Protein AF-S3YFT9-F1 (afdb_monomer_lite)

Organism: NCBI:txid1073351

InterPro domains:
  IPR010998 Integrase/recombinase, N-terminal [G3DSA:1.10.150.130] (1-80)
  IPR025269 Phage integrase SAM-like domain [PF13102] (6-58)

Foldseek 3Di:
DPLFWPLVLLVVVLVVCVVVVVPLLSVLSVVLSVLVCVVVVHNIDTPVNPDPVVLCCSLVDDDDDDDDDPVSSVQSVQSVVCSVVVDDRDDD

Radius of gyration: 13.09 Å; chains: 1; bounding box: 34×26×27 Å

Structure (mmCIF, N/CA/C/O backbone):
data_AF-S3YFT9-F1
#
_entry.id   AF-S3YFT9-F1
#
loop_
_atom_site.group_PDB
_atom_site.id
_atom_site.type_symbol
_atom_site.label_atom_id
_atom_site.label_alt_id
_atom_site.label_comp_id
_atom_site.label_asym_id
_atom_site.label_entity_id
_atom_site.label_seq_id
_atom_site.pdbx_PDB_ins_code
_atom_site.Cartn_x
_atom_site.Cartn_y
_atom_site.Cartn_z
_atom_site.occupancy
_atom_site.B_iso_or_equiv
_atom_site.auth_seq_id
_atom_site.auth_comp_id
_atom_site.auth_asym_id
_atom_site.auth_atom_id
_atom_site.pdbx_PDB_model_num
ATOM 1 N N . MET A 1 1 ? -16.438 -7.933 -7.028 1.00 50.06 1 MET A N 1
ATOM 2 C CA . MET A 1 1 ? -15.365 -6.956 -6.724 1.00 50.06 1 MET A CA 1
ATOM 3 C C . MET A 1 1 ? -14.119 -7.350 -7.497 1.00 50.06 1 MET A C 1
ATOM 5 O O . MET A 1 1 ? -13.672 -8.482 -7.347 1.00 50.06 1 MET A O 1
ATOM 9 N N . ASN A 1 2 ? -13.590 -6.455 -8.333 1.00 49.41 2 ASN A N 1
ATOM 10 C CA . ASN A 1 2 ? -12.401 -6.722 -9.145 1.00 49.41 2 ASN A CA 1
ATOM 11 C C . ASN A 1 2 ? -11.148 -6.658 -8.264 1.00 49.41 2 ASN A C 1
ATOM 13 O O . ASN A 1 2 ? -10.491 -5.625 -8.167 1.00 49.41 2 ASN A O 1
ATOM 17 N N . LYS A 1 3 ? -10.828 -7.785 -7.616 1.00 53.97 3 LYS A N 1
ATOM 18 C CA . LYS A 1 3 ? -9.599 -8.010 -6.829 1.00 53.97 3 LYS A CA 1
ATOM 19 C C . LYS A 1 3 ? -8.313 -7.910 -7.666 1.00 53.97 3 LYS A C 1
ATOM 21 O O . LYS A 1 3 ? -7.238 -8.175 -7.157 1.00 53.97 3 LYS A O 1
ATOM 26 N N . THR A 1 4 ? -8.423 -7.550 -8.939 1.00 65.44 4 THR A N 1
ATOM 27 C CA . THR A 1 4 ? -7.318 -7.370 -9.878 1.00 65.44 4 THR A CA 1
ATOM 28 C C . THR A 1 4 ? -6.681 -5.985 -9.767 1.00 65.44 4 THR A C 1
ATOM 30 O O . THR A 1 4 ? -5.531 -5.823 -10.159 1.00 65.44 4 THR A O 1
ATOM 33 N N . ASN A 1 5 ? -7.380 -4.992 -9.196 1.00 83.19 5 ASN A N 1
ATOM 34 C CA . ASN A 1 5 ? -6.891 -3.617 -9.078 1.00 83.19 5 ASN A CA 1
ATOM 35 C C . ASN A 1 5 ? -6.413 -3.300 -7.649 1.00 83.19 5 ASN A C 1
ATOM 37 O O . ASN A 1 5 ? -7.221 -3.189 -6.722 1.00 83.19 5 ASN A O 1
ATOM 41 N N . LEU A 1 6 ? -5.101 -3.120 -7.481 1.00 82.56 6 LEU A N 1
AT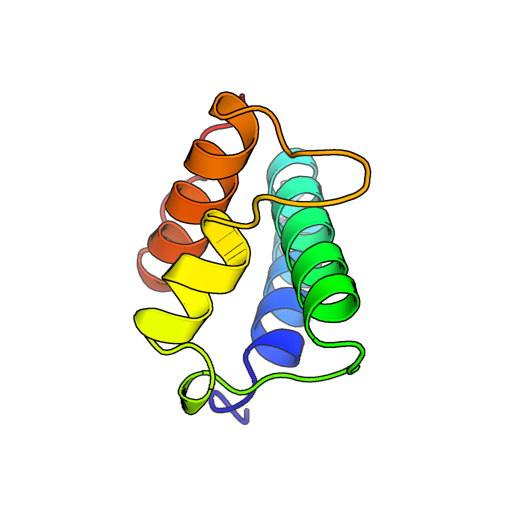OM 42 C CA . LEU A 1 6 ? -4.476 -2.817 -6.195 1.00 82.56 6 LEU A CA 1
ATOM 43 C C . LEU A 1 6 ? -4.888 -1.432 -5.683 1.00 82.56 6 LEU A C 1
ATOM 45 O O . LEU A 1 6 ? -5.182 -1.284 -4.500 1.00 82.56 6 LEU A O 1
ATOM 49 N N . SER A 1 7 ? -4.969 -0.419 -6.551 1.00 85.06 7 SER A N 1
ATOM 50 C CA . SER A 1 7 ? -5.354 0.936 -6.127 1.00 85.06 7 SER A CA 1
ATOM 51 C C . SER A 1 7 ? -6.766 0.989 -5.539 1.00 85.06 7 SER A C 1
ATOM 53 O O . SER A 1 7 ? -6.979 1.613 -4.499 1.00 85.06 7 SER A O 1
ATOM 55 N N . ALA A 1 8 ? -7.721 0.308 -6.175 1.00 86.38 8 ALA A N 1
ATOM 56 C CA . ALA A 1 8 ? -9.095 0.198 -5.700 1.00 86.38 8 ALA A CA 1
ATOM 57 C C . ALA A 1 8 ? -9.177 -0.618 -4.405 1.00 86.38 8 ALA A C 1
ATOM 59 O O . ALA A 1 8 ? -9.876 -0.215 -3.475 1.00 86.38 8 ALA A O 1
ATOM 60 N N . TYR A 1 9 ? -8.424 -1.720 -4.319 1.00 84.31 9 TYR A N 1
ATOM 61 C CA . TYR A 1 9 ? -8.315 -2.506 -3.094 1.00 84.31 9 TYR A CA 1
ATOM 62 C C . TYR A 1 9 ? -7.809 -1.643 -1.928 1.00 84.31 9 TYR A C 1
ATOM 64 O O . TYR A 1 9 ? -8.467 -1.565 -0.896 1.00 84.31 9 TYR A O 1
ATOM 72 N N . MET A 1 10 ? -6.697 -0.922 -2.108 1.00 85.62 10 MET A N 1
ATOM 73 C CA . MET A 1 10 ? -6.123 -0.076 -1.057 1.00 85.62 10 MET A CA 1
ATOM 74 C C . MET A 1 10 ? -7.057 1.065 -0.648 1.00 85.62 10 MET A C 1
ATOM 76 O O . MET A 1 10 ? -7.176 1.349 0.540 1.00 85.62 10 MET A O 1
ATOM 80 N N . ALA A 1 11 ? -7.737 1.709 -1.603 1.00 89.00 11 ALA A N 1
ATOM 81 C CA . ALA A 1 11 ? -8.705 2.763 -1.303 1.00 89.00 11 ALA A CA 1
ATOM 82 C C . ALA A 1 11 ? -9.882 2.235 -0.466 1.00 89.00 11 ALA A C 1
ATOM 84 O O . ALA A 1 11 ? -10.289 2.875 0.502 1.00 89.00 11 ALA A O 1
ATOM 85 N N . MET A 1 12 ? -10.387 1.044 -0.798 1.00 89.19 12 MET A N 1
ATOM 86 C CA . MET A 1 1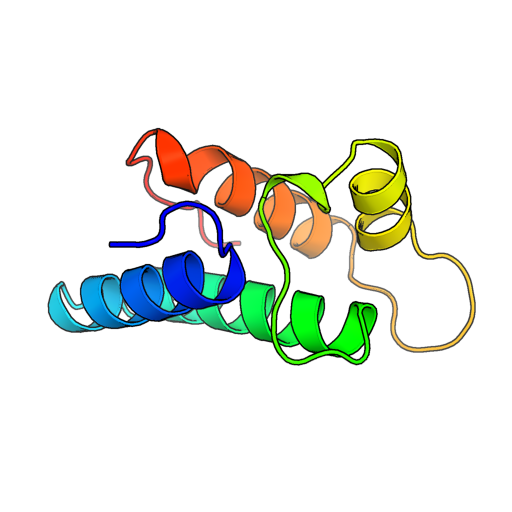2 ? -11.426 0.371 -0.019 1.00 89.19 12 MET A CA 1
ATOM 87 C C . MET A 1 12 ? -10.935 0.033 1.392 1.00 89.19 12 MET A C 1
ATOM 89 O O . MET A 1 12 ? -11.625 0.345 2.359 1.00 89.19 12 MET A O 1
ATOM 93 N N . THR A 1 13 ? -9.729 -0.529 1.530 1.00 85.00 13 THR A N 1
ATOM 94 C CA . THR A 1 13 ? -9.137 -0.824 2.842 1.00 85.00 13 THR A CA 1
ATOM 95 C C . THR A 1 13 ? -8.975 0.441 3.682 1.00 85.00 13 THR A C 1
ATOM 97 O O . THR A 1 13 ? -9.296 0.426 4.863 1.00 85.00 13 THR A O 1
ATOM 100 N N . VAL A 1 14 ? -8.550 1.566 3.095 1.00 88.12 14 VAL A N 1
ATOM 101 C CA . VAL A 1 14 ? -8.485 2.854 3.809 1.00 88.12 14 VAL A CA 1
ATOM 102 C C . VAL A 1 14 ? -9.859 3.269 4.331 1.00 88.12 14 VAL A C 1
ATOM 104 O O . VAL A 1 14 ? -9.959 3.692 5.481 1.00 88.12 14 VAL A O 1
ATOM 107 N N . SER A 1 15 ? -10.908 3.164 3.512 1.00 90.25 15 SER A N 1
ATOM 108 C CA . SER A 1 15 ? -12.274 3.493 3.933 1.00 90.25 15 SER A CA 1
ATOM 109 C C . SER A 1 15 ? -12.743 2.600 5.081 1.00 90.25 15 SER A C 1
ATOM 111 O O . SER A 1 15 ? -13.227 3.121 6.082 1.00 90.25 15 SER A O 1
ATOM 113 N N . GLN A 1 16 ? -12.509 1.289 4.987 1.00 87.12 16 GLN A N 1
ATOM 114 C CA . GLN A 1 16 ? -12.850 0.336 6.044 1.00 87.12 16 GLN A CA 1
ATOM 115 C C . GLN A 1 16 ? -12.104 0.645 7.353 1.00 87.12 16 GLN A C 1
ATOM 117 O O . GLN A 1 16 ? -12.700 0.696 8.421 1.00 87.12 16 GLN A O 1
ATOM 122 N N . LEU A 1 17 ? -10.806 0.940 7.282 1.00 86.38 17 LEU A N 1
ATOM 123 C CA . LEU A 1 17 ? -10.010 1.291 8.461 1.00 86.38 17 LEU A CA 1
ATOM 124 C C . LEU A 1 17 ? -10.485 2.585 9.133 1.00 86.38 17 LEU A C 1
ATOM 126 O O . LEU A 1 17 ? -10.393 2.713 10.352 1.00 86.38 17 LEU A O 1
ATOM 130 N N . LYS A 1 18 ? -10.984 3.555 8.359 1.00 89.19 18 LYS A N 1
ATOM 131 C CA . LYS A 1 18 ? -11.588 4.774 8.917 1.00 89.19 18 LYS A CA 1
ATOM 132 C C . LYS A 1 18 ? -12.902 4.470 9.632 1.00 89.19 18 LYS A C 1
ATOM 134 O O . LYS A 1 18 ? -13.140 5.034 10.696 1.00 89.19 18 LYS A O 1
ATOM 139 N N . GLU A 1 19 ? -13.721 3.586 9.068 1.00 92.69 19 GLU A N 1
ATOM 140 C CA . GLU A 1 19 ? -14.974 3.127 9.678 1.00 92.69 19 GLU A CA 1
ATOM 141 C C . GLU A 1 19 ? -14.716 2.393 11.001 1.00 92.69 19 GLU A C 1
ATOM 143 O O . GLU A 1 19 ? -15.345 2.698 12.011 1.00 92.69 19 GLU A O 1
ATOM 148 N N . GLU A 1 20 ? -13.689 1.542 11.039 1.00 89.31 20 GLU A N 1
ATOM 149 C CA . GLU A 1 20 ? -13.198 0.862 12.247 1.00 89.31 20 GLU A CA 1
ATOM 150 C C . GLU A 1 20 ? -12.505 1.808 13.258 1.00 89.31 20 GLU A C 1
ATOM 152 O O . GLU A 1 20 ? -11.961 1.344 14.257 1.00 89.31 20 GLU A O 1
ATOM 157 N N . GLN A 1 21 ? -12.481 3.128 13.020 1.00 89.44 21 GLN A N 1
ATOM 158 C CA . GLN A 1 21 ? -11.777 4.133 13.839 1.00 89.44 21 GLN A CA 1
ATOM 159 C C . GLN A 1 21 ? -10.254 3.912 13.947 1.00 89.44 21 GLN A C 1
ATOM 161 O O . GLN A 1 21 ? -9.572 4.496 14.792 1.00 89.44 21 GLN A O 1
ATOM 166 N N . ARG A 1 22 ? -9.663 3.136 13.034 1.00 83.38 22 ARG A N 1
ATOM 167 C CA . ARG A 1 22 ? -8.222 2.844 12.961 1.00 83.38 22 ARG A CA 1
ATOM 168 C C . ARG A 1 22 ? -7.494 3.890 12.119 1.00 83.38 22 ARG A C 1
ATOM 170 O O . ARG A 1 22 ? -6.786 3.581 11.158 1.00 83.38 22 ARG A O 1
ATOM 177 N N . MET A 1 23 ? -7.655 5.159 12.494 1.00 81.06 23 MET A N 1
ATOM 178 C CA . MET A 1 23 ? -7.207 6.317 11.706 1.00 81.06 23 MET A CA 1
ATOM 179 C C . MET A 1 23 ? -5.696 6.333 11.431 1.00 81.06 23 MET A C 1
ATOM 181 O O . MET A 1 23 ? -5.281 6.715 10.337 1.00 81.06 23 MET A O 1
ATOM 185 N N . GLY A 1 24 ? -4.869 5.877 12.381 1.00 80.44 24 GLY A N 1
ATOM 186 C CA . GLY A 1 24 ? -3.416 5.768 12.186 1.00 80.44 24 GLY A CA 1
ATOM 187 C C . GLY A 1 24 ? -3.063 4.792 11.063 1.00 80.44 24 GLY A C 1
A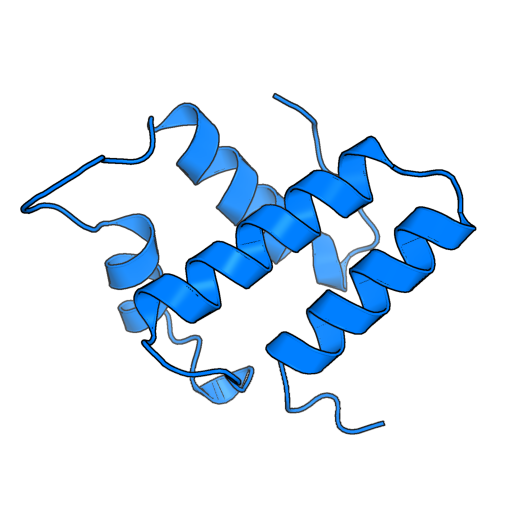TOM 188 O O . GLY A 1 24 ? -2.336 5.131 10.130 1.00 80.44 24 GLY A O 1
ATOM 189 N N . THR A 1 25 ? -3.667 3.608 11.099 1.00 76.00 25 THR A N 1
ATOM 190 C CA . THR A 1 25 ? -3.525 2.566 10.078 1.00 76.00 25 THR A CA 1
ATOM 191 C C . THR A 1 25 ? -4.050 3.034 8.719 1.00 76.00 25 THR A C 1
ATOM 193 O O . THR A 1 25 ? -3.351 2.913 7.710 1.00 76.00 25 THR A O 1
ATOM 196 N N . ALA A 1 26 ? -5.231 3.661 8.691 1.00 83.38 26 ALA A N 1
ATOM 197 C CA . ALA A 1 26 ? -5.808 4.232 7.475 1.00 83.38 26 ALA A CA 1
ATOM 198 C C . ALA A 1 26 ? -4.883 5.278 6.831 1.00 83.38 26 ALA A C 1
ATOM 200 O O . ALA A 1 26 ? -4.696 5.285 5.613 1.00 83.38 26 ALA A O 1
ATOM 201 N N . HIS A 1 27 ? -4.269 6.143 7.643 1.00 82.06 27 HIS A N 1
ATOM 202 C CA . HIS A 1 27 ? -3.356 7.177 7.165 1.00 82.06 27 HIS A CA 1
ATOM 203 C C . HIS A 1 27 ? -2.115 6.579 6.490 1.00 82.06 27 HIS A C 1
ATOM 205 O O . HIS A 1 27 ? -1.710 7.034 5.419 1.00 82.06 27 HIS A O 1
ATOM 211 N N . VAL A 1 28 ? -1.531 5.529 7.072 1.00 80.06 28 VAL A N 1
ATOM 212 C CA . VAL A 1 28 ? -0.349 4.873 6.495 1.00 80.06 28 VAL A CA 1
ATOM 213 C C . VAL A 1 28 ? -0.679 4.193 5.163 1.00 80.06 28 VAL A C 1
ATOM 215 O O . VAL A 1 28 ? 0.096 4.292 4.206 1.00 80.06 28 VAL A O 1
ATOM 218 N N . TYR A 1 29 ? -1.846 3.556 5.063 1.00 80.25 29 TYR A N 1
ATOM 219 C CA . TYR A 1 29 ? -2.307 2.929 3.821 1.00 80.25 29 TYR A CA 1
ATOM 220 C C . TYR A 1 29 ? -2.582 3.973 2.734 1.00 80.25 29 TYR A C 1
ATOM 222 O O . TYR A 1 29 ? -2.152 3.801 1.593 1.00 80.25 29 TYR A O 1
ATOM 230 N N . GLN A 1 30 ? -3.209 5.097 3.093 1.00 86.81 30 GLN A N 1
ATOM 231 C CA . GLN A 1 30 ? -3.438 6.212 2.175 1.00 86.81 30 GLN A CA 1
ATOM 232 C C . GLN A 1 30 ? -2.122 6.827 1.684 1.00 86.81 30 GLN A C 1
ATOM 234 O O . GLN A 1 30 ? -1.975 7.084 0.491 1.00 86.81 30 GLN A O 1
ATOM 239 N N . SER A 1 31 ? -1.152 7.039 2.580 1.00 84.19 31 SER A N 1
ATOM 240 C CA . SER A 1 31 ? 0.170 7.561 2.217 1.00 84.19 31 SER A CA 1
ATOM 241 C C . SER A 1 31 ? 0.900 6.622 1.253 1.00 84.19 31 SER A C 1
ATOM 243 O O . SER A 1 31 ? 1.483 7.079 0.270 1.00 84.19 31 SER A O 1
ATOM 245 N N . THR A 1 32 ? 0.805 5.311 1.489 1.00 82.69 32 THR A N 1
ATOM 246 C CA . THR A 1 32 ? 1.378 4.299 0.593 1.00 82.69 32 THR A CA 1
ATOM 247 C C . THR A 1 32 ? 0.711 4.335 -0.781 1.00 82.69 32 THR A C 1
ATOM 249 O O . THR A 1 32 ? 1.411 4.392 -1.788 1.00 82.69 32 THR A O 1
ATOM 252 N N . LEU A 1 33 ? -0.625 4.385 -0.838 1.00 85.50 33 LEU A N 1
ATOM 253 C CA . LEU A 1 33 ? -1.373 4.475 -2.094 1.00 85.50 33 LEU A CA 1
ATOM 254 C C . LEU A 1 33 ? -1.013 5.733 -2.895 1.00 85.50 33 LEU A C 1
ATOM 256 O O . LEU A 1 33 ? -0.783 5.641 -4.098 1.00 85.50 3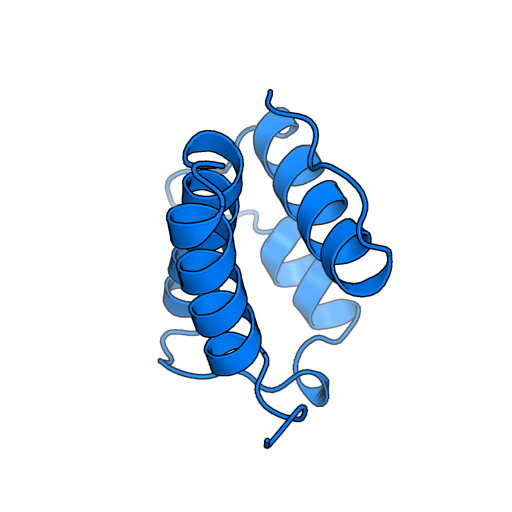3 LEU A O 1
ATOM 260 N N . ASN A 1 34 ? -0.940 6.894 -2.242 1.00 85.50 34 ASN A N 1
ATOM 261 C CA . ASN A 1 34 ? -0.562 8.144 -2.905 1.00 85.50 34 ASN A CA 1
ATOM 262 C C . ASN A 1 34 ? 0.833 8.029 -3.518 1.00 85.50 34 ASN A C 1
ATOM 264 O O . ASN A 1 34 ? 1.031 8.367 -4.676 1.00 85.50 34 ASN A O 1
ATOM 268 N N . ARG A 1 35 ? 1.773 7.438 -2.782 1.00 82.56 35 ARG A N 1
ATOM 269 C CA . ARG A 1 35 ? 3.139 7.279 -3.265 1.00 82.56 35 ARG A CA 1
ATOM 270 C C . ARG A 1 35 ? 3.269 6.311 -4.437 1.00 82.56 35 ARG A C 1
ATOM 272 O O . ARG A 1 35 ? 4.118 6.513 -5.296 1.00 82.56 35 ARG A O 1
ATOM 279 N N . ILE A 1 36 ? 2.450 5.263 -4.468 1.00 82.25 36 ILE A N 1
ATOM 280 C CA . ILE A 1 36 ? 2.364 4.358 -5.620 1.00 82.25 36 ILE A CA 1
ATOM 281 C C . ILE A 1 36 ? 1.861 5.124 -6.850 1.00 82.25 36 ILE A C 1
ATOM 283 O O . ILE A 1 36 ? 2.435 4.970 -7.923 1.00 82.25 36 ILE A O 1
ATOM 287 N N . LYS A 1 37 ? 0.838 5.976 -6.693 1.00 83.62 37 LYS A N 1
ATOM 288 C CA . LYS A 1 37 ? 0.328 6.822 -7.786 1.00 83.62 37 LYS A CA 1
ATOM 289 C C . LYS A 1 37 ? 1.380 7.811 -8.284 1.00 83.62 37 LYS A C 1
ATOM 291 O O . LYS A 1 37 ? 1.566 7.916 -9.490 1.00 83.62 37 LYS A O 1
ATOM 296 N N . ASP A 1 38 ? 2.094 8.464 -7.367 1.00 84.00 38 ASP A N 1
ATOM 297 C CA . ASP A 1 38 ? 3.180 9.393 -7.702 1.00 84.00 38 ASP A CA 1
ATOM 298 C C . ASP A 1 38 ? 4.312 8.682 -8.458 1.00 84.00 38 ASP A C 1
ATOM 300 O O . ASP A 1 38 ? 4.857 9.222 -9.411 1.00 84.00 38 ASP A O 1
ATOM 304 N N . PHE A 1 39 ? 4.662 7.457 -8.048 1.00 81.75 39 PHE A N 1
ATOM 305 C CA . PHE A 1 39 ? 5.732 6.678 -8.677 1.00 81.75 39 PHE A CA 1
ATOM 306 C C . PHE A 1 39 ? 5.361 6.152 -10.067 1.00 81.75 39 PHE A C 1
ATOM 308 O O . PHE A 1 39 ? 6.221 6.077 -10.937 1.00 81.75 39 PHE A O 1
ATOM 315 N N . MET A 1 40 ? 4.103 5.760 -10.266 1.00 80.94 40 MET A N 1
ATOM 316 C CA . MET A 1 40 ? 3.631 5.240 -11.550 1.00 80.94 40 MET A CA 1
ATOM 317 C C . MET A 1 40 ? 3.233 6.338 -12.539 1.00 80.94 40 MET A C 1
ATOM 319 O O . MET A 1 40 ? 2.946 6.021 -13.688 1.00 80.94 40 MET A O 1
ATOM 323 N N . GLU A 1 41 ? 3.107 7.587 -12.076 1.00 78.44 41 GLU A N 1
ATOM 324 C CA . GLU A 1 41 ? 2.457 8.685 -12.809 1.00 78.44 41 GLU A CA 1
ATOM 325 C C . GLU A 1 41 ? 1.044 8.314 -13.317 1.00 78.44 41 GLU A C 1
ATOM 327 O O . GLU A 1 41 ? 0.511 8.908 -14.254 1.00 78.44 41 GLU A O 1
ATOM 332 N N . GLN A 1 42 ? 0.407 7.322 -12.683 1.00 74.25 42 GLN A N 1
ATOM 333 C CA . GLN A 1 42 ? -0.856 6.737 -13.122 1.00 74.25 42 GLN A CA 1
ATOM 334 C C . GLN A 1 42 ? -1.809 6.532 -11.941 1.00 74.25 42 GLN A C 1
ATOM 336 O O . GLN A 1 42 ? -1.413 6.246 -10.810 1.00 74.25 42 GLN A O 1
ATOM 341 N N . ASN A 1 43 ? -3.110 6.653 -12.206 1.00 72.75 43 ASN A N 1
ATOM 342 C CA . ASN A 1 43 ? -4.133 6.630 -11.157 1.00 72.75 43 ASN A CA 1
ATOM 343 C C . ASN A 1 43 ? -4.496 5.223 -10.656 1.00 72.75 43 ASN A C 1
ATOM 345 O O . ASN A 1 43 ? -5.149 5.099 -9.614 1.00 72.75 43 ASN A O 1
ATOM 349 N N . SER A 1 44 ? -4.097 4.178 -11.384 1.00 78.06 44 SER A N 1
ATOM 350 C CA . SER A 1 44 ? -4.485 2.797 -11.107 1.00 78.06 44 SER A CA 1
ATOM 351 C C . SER A 1 44 ? -3.377 1.806 -11.435 1.00 78.06 44 SER A C 1
ATOM 353 O O . SER A 1 44 ? -2.864 1.827 -12.545 1.00 78.06 44 SER A O 1
ATOM 355 N N . ILE A 1 45 ? -3.073 0.892 -10.518 1.00 81.94 45 ILE A N 1
ATOM 356 C CA . ILE A 1 45 ? -2.170 -0.244 -10.746 1.00 81.94 45 ILE A CA 1
ATOM 357 C C . ILE A 1 45 ? -2.885 -1.551 -10.379 1.00 81.94 45 ILE A C 1
ATOM 359 O O . ILE A 1 45 ? -3.681 -1.597 -9.431 1.00 81.94 45 ILE A O 1
ATOM 363 N N . SER A 1 46 ? -2.635 -2.603 -11.147 1.00 83.50 46 SER A N 1
ATOM 364 C CA . SER A 1 46 ? -3.082 -3.969 -10.879 1.00 83.50 46 SER A CA 1
ATOM 365 C C . SER A 1 46 ? -2.096 -4.727 -9.986 1.00 83.50 46 SER A C 1
ATOM 367 O O . SER A 1 46 ? -0.945 -4.332 -9.824 1.00 83.50 46 SER A O 1
ATOM 369 N N . PHE A 1 47 ? -2.531 -5.833 -9.384 1.00 80.81 47 PHE A N 1
ATOM 370 C CA . PHE A 1 47 ? -1.620 -6.678 -8.599 1.00 80.81 47 PHE A CA 1
ATOM 371 C C . PHE A 1 47 ? -0.534 -7.343 -9.460 1.00 80.81 47 PHE A C 1
ATOM 373 O O . PHE A 1 47 ? 0.566 -7.574 -8.972 1.00 80.81 47 PHE A O 1
ATOM 380 N N . GLU A 1 48 ? -0.824 -7.620 -10.732 1.00 81.00 48 GLU A N 1
ATOM 381 C CA . GLU A 1 48 ? 0.108 -8.263 -11.670 1.00 81.00 48 GLU A CA 1
ATOM 382 C C . GLU A 1 48 ? 1.276 -7.342 -12.053 1.00 81.00 48 GLU A C 1
ATOM 384 O O . GLU A 1 48 ? 2.399 -7.802 -12.251 1.00 81.00 48 GLU A O 1
ATOM 389 N N . GLU A 1 49 ? 1.036 -6.029 -12.088 1.00 79.81 49 GLU A N 1
ATOM 390 C CA . GLU A 1 49 ? 2.067 -5.017 -12.345 1.00 79.81 49 GLU A CA 1
ATOM 391 C C . GLU A 1 49 ? 3.060 -4.867 -11.178 1.00 79.81 49 GLU A C 1
ATOM 393 O O . GLU A 1 49 ? 4.192 -4.414 -11.374 1.00 79.81 49 GLU A O 1
ATOM 398 N N . VAL A 1 50 ? 2.688 -5.298 -9.965 1.00 80.69 50 VAL A N 1
ATOM 399 C CA . VAL A 1 50 ? 3.563 -5.292 -8.781 1.00 80.69 50 VAL A CA 1
ATOM 400 C C . VAL A 1 50 ? 4.507 -6.495 -8.816 1.00 80.69 50 VAL A C 1
ATOM 402 O O . VAL A 1 50 ? 4.403 -7.454 -8.053 1.00 80.69 50 VAL A O 1
ATOM 405 N N . THR A 1 51 ? 5.469 -6.440 -9.731 1.00 81.25 51 THR A N 1
ATOM 406 C CA . THR A 1 51 ? 6.522 -7.455 -9.868 1.00 81.25 51 THR A CA 1
ATOM 407 C C . THR A 1 51 ? 7.661 -7.233 -8.858 1.00 81.25 51 THR A C 1
ATOM 409 O O . THR A 1 51 ? 7.841 -6.123 -8.352 1.00 81.25 51 THR A O 1
ATOM 412 N N . PRO A 1 52 ? 8.519 -8.235 -8.582 1.00 79.50 52 PRO A N 1
ATOM 413 C CA . PRO A 1 52 ? 9.710 -8.039 -7.748 1.00 79.50 52 PRO A CA 1
ATOM 414 C C . PRO A 1 52 ? 10.659 -6.947 -8.266 1.00 79.50 52 PRO A C 1
ATOM 416 O O . PRO A 1 52 ? 11.268 -6.223 -7.478 1.00 79.50 52 PRO A O 1
ATOM 419 N N . VAL A 1 53 ? 10.772 -6.800 -9.592 1.00 79.81 53 VAL A N 1
ATOM 420 C CA . VAL A 1 53 ? 11.571 -5.740 -10.229 1.00 79.81 53 VAL A CA 1
ATOM 421 C C . VAL A 1 53 ? 10.946 -4.374 -9.962 1.00 79.81 53 VAL A C 1
ATOM 423 O O . VAL A 1 53 ? 11.648 -3.451 -9.549 1.00 79.81 53 VAL A O 1
ATOM 426 N N . TRP A 1 54 ? 9.627 -4.268 -10.124 1.00 83.75 54 TRP A N 1
ATOM 427 C CA . TRP A 1 54 ? 8.878 -3.061 -9.798 1.00 83.75 54 TRP A CA 1
ATOM 428 C C . TRP A 1 54 ? 9.029 -2.685 -8.321 1.00 83.75 54 TRP A C 1
ATOM 430 O O . TRP A 1 54 ? 9.375 -1.550 -8.009 1.00 83.75 54 TRP A O 1
ATOM 440 N N . LEU A 1 55 ? 8.881 -3.653 -7.409 1.00 79.56 55 LEU A N 1
ATOM 441 C CA . LEU A 1 55 ? 9.081 -3.458 -5.971 1.00 79.56 55 LEU A CA 1
ATOM 442 C C . LEU A 1 55 ? 10.494 -2.961 -5.671 1.00 79.56 55 LEU A C 1
ATOM 444 O O . LEU A 1 55 ? 10.670 -2.038 -4.880 1.00 79.56 55 LEU A O 1
ATOM 448 N N . LYS A 1 56 ? 11.511 -3.525 -6.329 1.00 78.94 56 LYS A N 1
ATOM 449 C CA . LYS A 1 56 ? 12.896 -3.075 -6.182 1.00 78.94 56 LYS A CA 1
ATOM 450 C C . LYS A 1 56 ? 13.094 -1.649 -6.694 1.00 78.94 56 LYS A C 1
ATOM 452 O O . LYS A 1 56 ? 13.855 -0.918 -6.076 1.00 78.94 56 LYS A O 1
ATOM 457 N N . ALA A 1 57 ? 12.419 -1.232 -7.763 1.00 81.94 57 ALA A N 1
ATOM 458 C CA . ALA A 1 57 ? 12.476 0.147 -8.251 1.00 81.94 57 ALA A CA 1
ATOM 459 C C . ALA A 1 57 ? 11.738 1.116 -7.307 1.00 81.94 57 ALA A C 1
ATOM 461 O O . ALA A 1 57 ? 12.317 2.107 -6.860 1.00 81.94 57 ALA A O 1
ATOM 462 N N . PHE A 1 58 ? 10.510 0.768 -6.917 1.00 79.81 58 PHE A N 1
ATOM 463 C CA . PHE A 1 58 ? 9.666 1.526 -5.993 1.00 79.81 58 PHE A CA 1
ATOM 464 C C . PHE A 1 58 ? 10.337 1.727 -4.627 1.00 79.81 58 PHE A C 1
ATOM 466 O O . PHE A 1 58 ? 10.349 2.824 -4.067 1.00 79.81 58 PHE A O 1
ATOM 473 N N . LEU A 1 59 ? 10.954 0.671 -4.090 1.00 73.56 59 LEU A N 1
ATOM 474 C CA . LEU A 1 59 ? 11.679 0.726 -2.826 1.00 73.56 59 LEU A CA 1
ATOM 475 C C . LEU A 1 59 ? 13.089 1.249 -2.972 1.00 73.56 59 LEU A C 1
ATOM 477 O O . LEU A 1 59 ? 13.565 1.894 -2.053 1.00 73.56 59 LEU A O 1
ATOM 481 N N . GLY A 1 60 ? 13.779 0.936 -4.059 1.00 65.81 60 GLY A N 1
ATOM 482 C CA . GLY A 1 60 ? 15.218 1.125 -4.214 1.00 65.81 60 GLY A CA 1
ATOM 483 C C . GLY A 1 60 ? 15.620 2.430 -4.881 1.00 65.81 60 GLY A C 1
ATOM 484 O O . GLY A 1 60 ? 16.818 2.656 -5.000 1.00 65.81 60 GLY A O 1
ATOM 485 N N . GLY A 1 61 ? 14.667 3.286 -5.274 1.00 55.47 61 GLY A N 1
ATOM 486 C CA . GLY A 1 61 ? 14.931 4.567 -5.933 1.00 55.47 61 GLY A CA 1
ATOM 487 C C . GLY A 1 61 ? 16.117 5.327 -5.328 1.00 55.47 61 GLY A C 1
ATOM 488 O O . GLY A 1 61 ? 16.027 5.875 -4.225 1.00 55.47 61 GLY A O 1
ATOM 489 N N . SER A 1 62 ? 17.222 5.326 -6.070 1.00 50.72 62 SER A N 1
ATOM 490 C CA . SER A 1 62 ? 18.326 6.272 -5.984 1.00 50.72 62 SER A CA 1
ATOM 491 C C . SER A 1 62 ? 18.350 6.998 -7.318 1.00 50.72 62 SER A C 1
ATOM 493 O O . SER A 1 62 ? 18.789 6.424 -8.308 1.00 50.72 62 SER A O 1
ATOM 495 N N . SER A 1 63 ? 17.822 8.220 -7.346 1.00 49.72 63 SER A N 1
ATOM 496 C CA . SER A 1 63 ? 18.503 9.419 -7.855 1.00 49.72 63 SER A CA 1
ATOM 497 C C . SER A 1 63 ? 17.474 10.535 -8.073 1.00 49.72 63 SER A C 1
ATOM 499 O O . SER A 1 63 ? 16.526 10.361 -8.829 1.00 49.72 63 SER A O 1
ATOM 501 N N . GLY A 1 64 ? 17.679 11.675 -7.404 1.00 43.66 64 GLY A N 1
ATOM 502 C CA . GLY A 1 64 ? 17.031 12.948 -7.742 1.00 43.66 64 GLY A CA 1
ATOM 503 C C . GLY A 1 64 ? 15.722 13.283 -7.016 1.00 43.66 64 GLY A C 1
ATOM 504 O O . GLY A 1 64 ? 14.660 13.241 -7.616 1.00 43.66 64 GLY A O 1
ATOM 505 N N . GLY A 1 65 ? 15.806 13.714 -5.752 1.00 42.41 65 GLY A N 1
ATOM 506 C CA . GLY A 1 65 ? 14.731 14.459 -5.073 1.00 42.41 65 GLY A CA 1
ATOM 507 C C . GLY A 1 65 ? 13.963 13.678 -3.999 1.00 42.41 65 GLY A C 1
ATOM 508 O O . GLY A 1 65 ? 13.164 12.801 -4.293 1.00 42.41 65 GLY A O 1
ATOM 509 N N . ASN A 1 66 ? 14.176 14.039 -2.727 1.00 48.41 66 ASN A N 1
ATOM 510 C CA . ASN A 1 66 ? 13.397 13.596 -1.556 1.00 48.41 66 ASN A CA 1
ATOM 511 C C . ASN A 1 66 ? 13.288 12.068 -1.340 1.00 48.41 66 ASN A C 1
ATOM 513 O O . ASN A 1 66 ? 12.210 11.465 -1.372 1.00 48.41 66 ASN A O 1
ATOM 517 N N . GLY A 1 67 ? 14.428 11.439 -1.030 1.00 46.66 67 GLY A N 1
ATOM 518 C CA . GLY A 1 67 ? 14.495 10.036 -0.614 1.00 46.66 67 GLY A CA 1
ATOM 519 C C . GLY A 1 67 ? 13.692 9.736 0.661 1.00 46.66 67 GLY A C 1
ATOM 520 O O . GLY A 1 67 ? 13.729 10.473 1.646 1.00 46.66 67 GLY A O 1
ATOM 521 N N . ILE A 1 68 ? 12.973 8.610 0.661 1.00 51.75 68 ILE A N 1
ATOM 522 C CA . ILE A 1 68 ? 12.338 8.054 1.862 1.00 51.75 68 ILE A CA 1
ATOM 523 C C . ILE A 1 68 ? 13.431 7.547 2.800 1.00 51.75 68 ILE A C 1
ATOM 525 O O . ILE A 1 68 ? 14.231 6.701 2.405 1.00 51.75 68 ILE A O 1
ATOM 529 N N . SER A 1 69 ? 13.425 7.991 4.058 1.00 54.47 69 SER A N 1
ATOM 530 C CA . SER A 1 69 ? 14.273 7.386 5.093 1.00 54.47 69 SER A CA 1
ATOM 531 C C . SER A 1 69 ? 14.057 5.868 5.154 1.00 54.47 69 SER A C 1
ATOM 533 O O . SER A 1 69 ? 12.920 5.394 5.115 1.00 54.47 69 SER A O 1
ATOM 535 N N . ASN A 1 70 ? 15.134 5.096 5.305 1.00 49.53 70 ASN A N 1
ATOM 536 C CA . ASN A 1 70 ? 15.102 3.629 5.363 1.00 49.53 70 ASN A CA 1
ATOM 537 C C . ASN A 1 70 ? 14.080 3.079 6.379 1.00 49.53 70 ASN A C 1
ATOM 539 O O . ASN A 1 70 ? 13.479 2.033 6.140 1.00 49.53 70 ASN A O 1
ATOM 543 N N . LYS A 1 71 ? 13.796 3.828 7.457 1.00 49.28 71 LYS A N 1
ATOM 544 C CA . LYS A 1 71 ? 12.746 3.502 8.436 1.00 49.28 71 LYS A CA 1
ATOM 545 C C . LYS A 1 71 ? 11.363 3.448 7.763 1.00 49.28 71 LYS A C 1
ATOM 547 O O . LYS A 1 71 ? 10.684 2.430 7.821 1.00 49.28 71 LYS A O 1
ATOM 552 N N . LYS A 1 72 ? 10.993 4.495 7.018 1.00 50.78 72 LYS A N 1
ATOM 553 C CA . LYS A 1 72 ? 9.712 4.607 6.295 1.00 50.78 72 LYS A CA 1
ATOM 554 C C . LYS A 1 72 ? 9.588 3.588 5.144 1.00 50.78 72 LYS A C 1
ATOM 556 O O . LYS A 1 72 ? 8.491 3.094 4.907 1.00 50.78 72 LYS A O 1
ATOM 561 N N . ARG A 1 73 ? 10.697 3.213 4.485 1.00 52.03 73 ARG A N 1
ATOM 562 C CA . ARG A 1 73 ? 10.738 2.132 3.468 1.00 52.03 73 ARG A CA 1
ATOM 563 C C . ARG A 1 73 ? 10.351 0.770 4.061 1.00 52.03 73 ARG A C 1
ATOM 565 O O . ARG A 1 73 ? 9.557 0.045 3.467 1.00 52.03 73 ARG A O 1
ATOM 572 N N . SER A 1 74 ? 10.871 0.463 5.251 1.00 50.66 74 SER A N 1
ATOM 573 C CA . SER A 1 74 ? 10.574 -0.777 5.979 1.00 50.66 74 SER A CA 1
ATOM 574 C C . SER A 1 74 ? 9.101 -0.871 6.402 1.00 50.66 74 SER A C 1
ATOM 576 O O . SER A 1 74 ? 8.471 -1.911 6.220 1.00 50.66 74 SER A O 1
ATOM 578 N N . ALA A 1 75 ? 8.504 0.231 6.871 1.00 55.59 75 ALA A N 1
ATOM 579 C CA . ALA A 1 75 ? 7.083 0.249 7.229 1.00 55.59 75 ALA A CA 1
ATOM 580 C C . ALA A 1 75 ? 6.147 0.112 6.023 1.0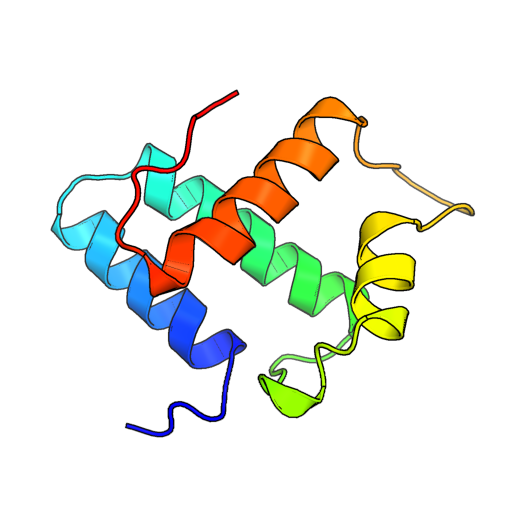0 55.59 75 ALA A C 1
ATOM 582 O O . ALA A 1 75 ? 5.162 -0.613 6.106 1.00 55.59 75 ALA A O 1
ATOM 583 N N . VAL A 1 76 ? 6.462 0.751 4.890 1.00 58.06 76 VAL A N 1
ATOM 584 C CA . VAL A 1 76 ? 5.675 0.597 3.653 1.00 58.06 76 VAL A CA 1
ATOM 585 C C . VAL A 1 76 ? 5.670 -0.861 3.188 1.00 58.06 76 VAL A C 1
ATOM 587 O O . VAL A 1 76 ? 4.606 -1.394 2.887 1.00 58.06 76 VAL A O 1
ATOM 590 N N . MET A 1 77 ? 6.828 -1.530 3.202 1.00 59.75 77 MET A N 1
ATOM 591 C CA . MET A 1 77 ? 6.916 -2.961 2.891 1.00 59.75 77 MET A CA 1
ATOM 592 C C . MET A 1 77 ? 6.142 -3.824 3.881 1.00 59.75 77 MET A C 1
ATOM 594 O O . MET A 1 77 ? 5.319 -4.638 3.475 1.00 59.75 77 MET A O 1
ATOM 598 N N . THR A 1 78 ? 6.360 -3.616 5.178 1.00 56.69 78 THR A N 1
ATOM 599 C CA . THR A 1 78 ? 5.690 -4.394 6.229 1.00 56.69 78 THR A CA 1
ATOM 600 C C . THR A 1 78 ? 4.170 -4.283 6.111 1.00 56.69 78 THR A C 1
ATOM 602 O O . THR A 1 78 ? 3.466 -5.280 6.233 1.00 56.69 78 THR A O 1
ATOM 605 N N . ASN A 1 79 ? 3.658 -3.093 5.793 1.00 59.19 79 ASN A N 1
ATOM 606 C CA . ASN A 1 79 ? 2.223 -2.859 5.687 1.00 59.19 79 ASN A CA 1
ATOM 607 C C . ASN A 1 79 ? 1.638 -3.404 4.381 1.00 59.19 79 ASN A C 1
ATOM 609 O O . ASN A 1 79 ? 0.545 -3.960 4.411 1.00 59.19 79 ASN A O 1
ATOM 613 N N . LEU A 1 80 ? 2.377 -3.332 3.267 1.00 62.62 80 LEU A N 1
ATOM 614 C CA . LEU A 1 80 ? 1.963 -3.936 1.998 1.00 62.62 80 LEU A CA 1
ATOM 615 C C . LEU A 1 80 ? 1.856 -5.470 2.097 1.00 62.6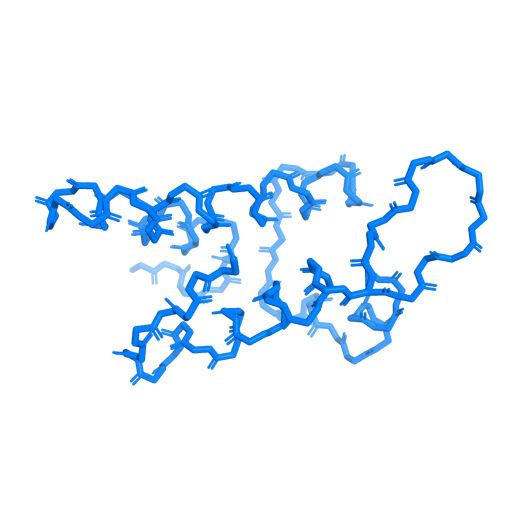2 80 LEU A C 1
ATOM 617 O O . LEU A 1 80 ? 0.950 -6.055 1.513 1.00 62.62 80 LEU A O 1
ATOM 621 N N . PHE A 1 81 ? 2.734 -6.114 2.876 1.00 58.97 81 PHE A N 1
ATOM 622 C CA . PHE A 1 81 ? 2.682 -7.558 3.140 1.00 58.97 81 PHE A CA 1
ATOM 623 C C . PHE A 1 81 ? 1.718 -7.957 4.273 1.00 58.97 81 PHE A C 1
ATOM 625 O O . PHE A 1 81 ? 1.311 -9.114 4.333 1.00 58.97 81 PHE A O 1
ATOM 632 N N . ALA A 1 82 ? 1.323 -7.030 5.153 1.00 58.53 82 ALA A N 1
ATOM 633 C CA . ALA A 1 82 ? 0.328 -7.270 6.206 1.00 58.53 82 ALA A CA 1
ATOM 634 C C . ALA A 1 82 ? -1.128 -7.238 5.691 1.00 58.53 82 ALA A C 1
ATOM 636 O O . ALA A 1 82 ? -1.987 -7.892 6.286 1.00 58.53 82 ALA A O 1
ATOM 637 N N . LEU A 1 83 ? -1.386 -6.540 4.570 1.00 58.72 83 LEU A N 1
ATOM 638 C CA . LEU A 1 83 ? -2.684 -6.437 3.868 1.00 58.72 83 LEU A CA 1
ATOM 639 C C . LEU A 1 83 ? -3.448 -7.776 3.752 1.00 58.72 83 LEU A C 1
ATOM 641 O O . LEU A 1 83 ? -4.628 -7.816 4.099 1.00 58.72 83 LEU A O 1
ATOM 645 N N . PRO A 1 84 ? -2.832 -8.876 3.265 1.00 49.38 84 PRO A N 1
ATOM 646 C CA . PRO A 1 84 ? -3.542 -10.133 3.027 1.00 49.38 84 PRO A CA 1
ATOM 647 C C . PRO A 1 84 ? -3.740 -10.961 4.299 1.00 49.38 84 PRO A C 1
ATOM 649 O O . PRO A 1 84 ? -4.532 -11.898 4.299 1.00 49.38 84 PRO A O 1
ATOM 652 N N . LEU A 1 85 ? -2.994 -10.650 5.362 1.00 52.88 85 LEU A N 1
ATOM 653 C CA . LEU A 1 85 ? -2.910 -11.466 6.572 1.00 52.88 85 LEU A CA 1
ATOM 654 C C . LEU A 1 85 ? -3.751 -10.908 7.727 1.00 52.88 85 LEU A C 1
ATOM 656 O O . LEU A 1 85 ? -3.766 -11.499 8.803 1.00 52.88 85 LEU A O 1
ATOM 660 N N . GLY A 1 86 ? -4.431 -9.771 7.528 1.00 51.59 86 GLY A N 1
ATOM 661 C CA . GLY A 1 86 ? -5.210 -9.113 8.582 1.00 51.59 86 GLY A CA 1
ATOM 662 C C . GLY A 1 86 ? -4.354 -8.653 9.767 1.00 51.59 86 GLY A C 1
ATOM 663 O O . GLY A 1 86 ? -4.868 -8.487 10.869 1.00 51.59 86 GLY A O 1
ATOM 664 N N . LEU A 1 87 ? -3.044 -8.483 9.564 1.00 54.59 87 LEU A N 1
ATOM 665 C CA . LEU A 1 87 ? -2.119 -8.115 10.631 1.00 54.59 87 LEU A CA 1
ATOM 666 C C . LEU A 1 87 ? -2.146 -6.600 10.861 1.00 54.59 87 LEU A C 1
ATOM 668 O O . LEU A 1 87 ? -2.122 -5.813 9.913 1.00 54.59 87 LEU A O 1
ATOM 672 N N . GLU A 1 88 ? -2.164 -6.192 12.133 1.00 51.03 88 GLU A N 1
ATOM 673 C CA . GLU A 1 88 ? -2.048 -4.785 12.528 1.00 51.03 88 GLU A CA 1
ATOM 674 C C . GLU A 1 88 ? -0.729 -4.197 11.988 1.00 51.03 88 GLU A C 1
ATOM 676 O O . GLU A 1 88 ? 0.353 -4.719 12.293 1.00 51.03 88 GLU A O 1
ATOM 681 N N . PRO A 1 89 ? -0.770 -3.109 11.200 1.00 49.34 89 PRO A N 1
ATOM 682 C CA . PRO A 1 89 ? 0.443 -2.443 10.761 1.00 49.34 89 PRO A CA 1
ATOM 683 C C . PRO A 1 89 ? 1.117 -1.783 11.959 1.00 49.34 89 PRO A C 1
ATOM 685 O O . PRO A 1 89 ? 0.505 -1.011 12.698 1.00 49.34 89 PRO A O 1
ATOM 688 N N . ARG A 1 90 ? 2.407 -2.062 12.151 1.00 44.88 90 ARG A N 1
ATOM 689 C CA . ARG A 1 90 ? 3.184 -1.406 13.204 1.00 44.88 90 ARG A CA 1
ATOM 690 C C . ARG A 1 90 ? 3.472 0.032 12.775 1.00 44.88 90 ARG A C 1
ATOM 692 O O . ARG A 1 90 ? 4.175 0.271 11.793 1.00 44.88 90 ARG A O 1
ATOM 699 N N . THR A 1 91 ? 2.910 0.987 13.508 1.00 46.66 91 THR A N 1
ATOM 700 C CA . THR A 1 91 ? 3.263 2.409 13.422 1.00 46.66 91 THR A CA 1
ATOM 701 C C . THR A 1 91 ? 4.738 2.609 13.784 1.00 46.66 91 THR A C 1
ATOM 703 O O . THR A 1 91 ? 5.235 1.968 14.711 1.00 46.66 91 THR A O 1
ATOM 706 N N . LEU A 1 92 ? 5.438 3.480 13.048 1.00 46.06 92 LEU A N 1
ATOM 707 C CA . LEU A 1 92 ? 6.814 3.911 13.348 1.00 46.06 92 LEU A CA 1
ATOM 708 C C . LEU A 1 92 ? 6.874 5.168 14.201 1.00 46.06 92 LEU A C 1
ATOM 710 O O . LEU A 1 92 ? 5.949 5.995 14.051 1.00 46.06 92 LEU A O 1
#

pLDDT: mean 70.8, std 15.5, range [42.41, 92.69]

Secondary structure (DSSP, 8-state):
--TTBHHHHHHHHHHHHHHTT-HHHHHHHHHHHHHHHHHHTSS--BTTT--HHHHHHHHH--SSS-PPPHHHHHHHHHHHHHGGGTPPP---

Sequence (92 aa):
MNKTNLSAYMAMTVSQLKEEQRMGTAHVYQSTLNRIKDFMEQNSISFEEVTPVWLKAFLGGSSGGNGISNKKRSAVMTNLFALPLGLEPRTL